Protein AF-A0A4D4KZL0-F1 (afdb_monomer)

Radius of gyration: 15.47 Å; Cα contacts (8 Å, |Δi|>4): 208; chains: 1; bounding box: 38×45×33 Å

pLDDT: mean 73.61, std 14.99, range [37.53, 89.88]

Organism: Streptomyces violaceusniger (NCBI:txid68280)

Sequence (101 aa):
MPVTPGEPKENEHFRHPVTTQGDVTVFEPVRSGSAVTVPILVTNRGDQRAFYEVAVRITGAHGFDTTVRMKSEAVGLYPGTSWPAELTARDPGSPVPDNPR

Foldseek 3Di:
DDDDPDDPPPDPQPPAFPDDDVQKTWGFWDDDAQKTKIKMKGFAQDQAFDKDKDWDWKAAPPGDTDIFIDIDPPGTDHHGDMDIDITIDHDPVDGDHPGID

Secondary structure (DSSP, 8-state):
-PPPP---STTSTTSSEEEEETTEEEE--EEETTEEEEEEEEE--SSS-B--EEEEEEE-GGG-EEEEEEE--SSPBPTT-EEEEEEEE--TTSPPPSS--

Nearest PDB structures (foldseek):
  5t9g-assembly1_A  TM=6.182E-01  e=3.483E-01  Bacteroides uniformis
  5t99-assembly2_B  TM=5.590E-01  e=2.679E-01  Bacteroides uniformis
  4cu6-assembly1_A  TM=5.227E-01  e=3.868E-01  Streptococcus pneumoniae TIGR4
  4rrp-assembly3_N  TM=5.377E-01  e=2.694E+00  Saccharomyces cerevisiae AWRI796
  2eef-assembly1_A  TM=4.099E-01  e=1.436E+00  Homo sapiens

Mean predicted aligned error: 10.18 Å

Solvent-accessible surface area (backbone atoms only — not comparable to full-atom values): 6133 Å² total; per-residue (Å²): 131,86,77,75,79,75,74,66,87,78,57,76,59,72,67,48,71,73,47,72,59,91,48,35,35,34,22,50,52,43,73,55,87,73,28,39,34,31,36,32,39,38,36,36,82,49,94,55,73,43,75,50,76,47,76,50,72,44,40,33,59,93,76,34,73,49,74,46,74,48,63,55,56,99,68,49,45,44,51,76,37,71,47,81,45,73,47,75,42,70,57,96,89,45,73,63,42,97,68,52,95

Structure (mmCIF, N/CA/C/O backbone):
data_AF-A0A4D4KZL0-F1
#
_entry.id   AF-A0A4D4KZL0-F1
#
loop_
_atom_site.group_PDB
_atom_site.id
_atom_site.type_symbol
_atom_site.label_atom_id
_atom_site.label_alt_id
_atom_site.label_comp_id
_atom_site.label_asym_id
_atom_site.label_entity_id
_atom_site.label_seq_id
_atom_site.pdbx_PDB_ins_code
_atom_site.Cartn_x
_atom_site.Cartn_y
_atom_site.Cartn_z
_atom_site.occupancy
_atom_site.B_iso_or_equiv
_atom_site.auth_seq_id
_atom_site.auth_comp_id
_atom_site.auth_asym_id
_atom_site.auth_atom_id
_atom_site.pdbx_PDB_model_num
ATOM 1 N N . MET A 1 1 ? -8.383 36.642 -4.617 1.00 39.47 1 MET A N 1
ATOM 2 C CA . MET A 1 1 ? -8.740 35.258 -4.992 1.00 39.47 1 MET A CA 1
ATOM 3 C C . MET A 1 1 ? -8.327 34.372 -3.831 1.00 39.47 1 MET A C 1
ATOM 5 O O . MET A 1 1 ? -7.152 34.429 -3.485 1.00 39.47 1 MET A O 1
ATOM 9 N N . PRO A 1 2 ? -9.242 33.672 -3.145 1.00 41.31 2 PRO A N 1
ATOM 10 C CA . PRO A 1 2 ? -8.834 32.731 -2.114 1.00 41.31 2 PRO A CA 1
ATOM 11 C C . PRO A 1 2 ? -8.165 31.539 -2.800 1.00 41.31 2 PRO A C 1
ATOM 13 O O . PRO A 1 2 ? -8.737 30.935 -3.705 1.00 41.31 2 PRO A O 1
ATOM 16 N N . VAL A 1 3 ? -6.923 31.262 -2.414 1.00 44.97 3 VAL A N 1
ATOM 17 C CA . VAL A 1 3 ? -6.224 30.037 -2.792 1.00 44.97 3 VAL A CA 1
ATOM 18 C C . VAL A 1 3 ? -6.939 28.881 -2.102 1.00 44.97 3 VAL A C 1
ATOM 20 O O . VAL A 1 3 ? -7.071 28.873 -0.878 1.00 44.97 3 VAL A O 1
ATOM 23 N N . THR A 1 4 ? -7.471 27.945 -2.881 1.00 43.97 4 THR A N 1
ATOM 24 C CA . THR A 1 4 ? -7.967 26.671 -2.363 1.00 43.97 4 THR A CA 1
ATOM 25 C C . THR A 1 4 ? -6.822 26.026 -1.573 1.00 43.97 4 THR A C 1
ATOM 27 O O . THR A 1 4 ? -5.735 25.873 -2.139 1.00 43.97 4 THR A O 1
ATOM 30 N N . PRO A 1 5 ? -6.995 25.707 -0.276 1.00 43.12 5 PRO A N 1
ATOM 31 C CA . PRO A 1 5 ? -6.001 24.942 0.463 1.00 43.12 5 PRO A CA 1
ATOM 32 C C . PRO A 1 5 ? -5.787 23.638 -0.294 1.00 43.12 5 PRO A C 1
ATOM 34 O O . PRO A 1 5 ? -6.765 22.962 -0.604 1.00 43.12 5 PRO A O 1
ATOM 37 N N . GLY A 1 6 ? -4.534 23.363 -0.663 1.00 38.25 6 GLY A N 1
ATOM 38 C CA . GLY A 1 6 ? -4.184 22.223 -1.497 1.00 38.25 6 GLY A CA 1
ATOM 39 C C . GLY A 1 6 ? -4.892 20.968 -1.011 1.00 38.25 6 GLY A C 1
ATOM 40 O O . GLY A 1 6 ? -4.723 20.572 0.143 1.00 38.25 6 GLY A O 1
ATOM 41 N N . GLU A 1 7 ? -5.684 20.368 -1.901 1.00 37.53 7 GLU A N 1
ATOM 42 C CA . GLU A 1 7 ? -6.038 18.960 -1.792 1.00 37.53 7 GLU A CA 1
ATOM 43 C C . GLU A 1 7 ? -4.760 18.203 -1.412 1.00 37.53 7 GLU A C 1
ATOM 45 O O . GLU A 1 7 ? -3.703 18.448 -2.018 1.00 37.53 7 GLU A O 1
ATOM 50 N N . PRO A 1 8 ? -4.797 17.341 -0.382 1.00 39.19 8 PRO A N 1
ATOM 51 C CA . PRO A 1 8 ? -3.664 16.477 -0.124 1.00 39.19 8 PRO A CA 1
ATOM 52 C C . PRO A 1 8 ? -3.358 15.756 -1.436 1.00 39.19 8 PRO A C 1
ATOM 54 O O . PRO A 1 8 ? -4.268 15.301 -2.124 1.00 39.19 8 PRO A O 1
ATOM 57 N N . LYS A 1 9 ? -2.080 15.625 -1.796 1.00 40.44 9 LYS A N 1
ATOM 58 C CA . LYS A 1 9 ? -1.641 14.770 -2.913 1.00 40.44 9 LYS A CA 1
ATOM 59 C C . LYS A 1 9 ? -1.916 13.269 -2.661 1.00 40.44 9 LYS A C 1
ATOM 61 O O . LYS A 1 9 ? -1.223 12.411 -3.186 1.00 40.44 9 LYS A O 1
ATOM 66 N N . GLU A 1 10 ? -2.920 12.941 -1.861 1.00 42.94 10 GLU A N 1
ATOM 67 C CA . GLU A 1 10 ? -3.690 11.712 -1.953 1.00 42.94 10 GLU A CA 1
ATOM 68 C C . GLU A 1 10 ? -4.355 11.761 -3.342 1.00 42.94 10 GLU A C 1
ATOM 70 O O . GLU A 1 10 ? -5.292 12.509 -3.582 1.00 42.94 10 GLU A O 1
ATOM 75 N N . ASN A 1 11 ? -3.880 11.091 -4.391 1.00 50.19 11 ASN A N 1
ATOM 76 C CA . ASN A 1 11 ? -4.299 9.718 -4.686 1.00 50.19 11 ASN A CA 1
ATOM 77 C C . ASN A 1 11 ? -3.907 9.338 -6.132 1.00 50.19 11 ASN A C 1
ATOM 79 O O . ASN A 1 11 ? -4.679 8.682 -6.827 1.00 50.19 11 ASN A O 1
ATOM 83 N N . GLU A 1 12 ? -2.782 9.804 -6.686 1.00 54.38 12 GLU A N 1
ATOM 84 C CA . GLU A 1 12 ? -2.349 9.293 -8.007 1.00 54.38 12 GLU A CA 1
ATOM 85 C C . GLU A 1 12 ? -1.688 7.921 -7.893 1.00 54.38 12 GLU A C 1
ATOM 87 O O . GLU A 1 12 ? -1.950 7.044 -8.712 1.00 54.38 12 GLU A O 1
ATOM 92 N N . HIS A 1 13 ? -0.932 7.689 -6.823 1.00 58.00 13 HIS A N 1
ATOM 93 C CA . HIS A 1 13 ? -0.244 6.419 -6.597 1.00 58.00 13 HIS A CA 1
ATOM 94 C C . HIS A 1 13 ? -1.149 5.325 -5.993 1.00 58.00 13 HIS A C 1
ATOM 96 O O . HIS A 1 13 ? -0.839 4.145 -6.093 1.00 58.00 13 HIS A O 1
ATOM 102 N N . PHE A 1 14 ? -2.313 5.690 -5.443 1.00 62.41 14 PHE A N 1
ATOM 103 C CA . PHE A 1 14 ? -3.277 4.774 -4.810 1.00 62.41 14 PHE A CA 1
ATOM 104 C C . PHE A 1 14 ? -4.414 4.330 -5.754 1.00 62.41 14 PHE A C 1
ATOM 106 O O . PHE A 1 14 ? -5.519 4.024 -5.311 1.00 62.41 14 PHE A O 1
ATOM 113 N N . ARG A 1 15 ? -4.193 4.328 -7.077 1.00 65.31 15 ARG A N 1
ATOM 114 C CA . ARG A 1 15 ? -5.258 4.026 -8.063 1.00 65.31 15 ARG A CA 1
ATOM 115 C C . ARG A 1 15 ? -5.292 2.582 -8.533 1.00 65.31 15 ARG A C 1
ATOM 117 O O . ARG A 1 15 ? -6.367 2.078 -8.844 1.00 65.31 15 ARG A O 1
ATOM 124 N N . HIS A 1 16 ? -4.135 1.931 -8.583 1.00 74.69 16 HIS A N 1
ATOM 125 C CA . HIS A 1 16 ? -3.993 0.582 -9.119 1.00 74.69 16 HIS A CA 1
ATOM 126 C C . HIS A 1 16 ? -3.627 -0.382 -7.987 1.00 74.69 16 HIS A C 1
ATOM 128 O O . HIS A 1 16 ? -2.443 -0.576 -7.714 1.00 74.69 16 HIS A O 1
ATOM 134 N N . PRO A 1 17 ? -4.615 -0.933 -7.257 1.00 80.88 17 PRO A N 1
ATOM 135 C CA . PRO A 1 17 ? -4.340 -1.947 -6.252 1.00 80.88 17 PRO A CA 1
ATOM 136 C C . PRO A 1 17 ? -3.808 -3.206 -6.946 1.00 80.88 17 PRO A C 1
ATOM 138 O O . PRO A 1 17 ? -4.481 -3.794 -7.790 1.00 80.88 17 PRO A O 1
ATOM 141 N N . VAL A 1 18 ? -2.596 -3.616 -6.581 1.00 83.75 18 VAL A N 1
ATOM 142 C CA . VAL A 1 18 ? -1.958 -4.849 -7.064 1.00 83.75 18 VAL A CA 1
ATOM 143 C C . VAL A 1 18 ? -2.478 -6.041 -6.275 1.00 83.75 18 VAL A C 1
ATOM 145 O O . VAL A 1 18 ? -2.745 -7.103 -6.833 1.00 83.75 18 VAL A O 1
ATOM 148 N N . THR A 1 19 ? -2.625 -5.873 -4.960 1.00 84.06 19 THR A N 1
ATOM 149 C CA . THR A 1 19 ? -3.120 -6.929 -4.079 1.00 84.06 19 THR A CA 1
ATOM 150 C C . THR A 1 19 ? -3.769 -6.357 -2.826 1.00 84.06 19 THR A C 1
ATOM 152 O O . THR A 1 19 ? -3.499 -5.232 -2.402 1.00 84.06 19 THR A O 1
ATOM 155 N N . THR A 1 20 ? -4.646 -7.142 -2.213 1.00 85.81 20 THR A N 1
ATOM 156 C CA . THR A 1 20 ? -5.242 -6.841 -0.9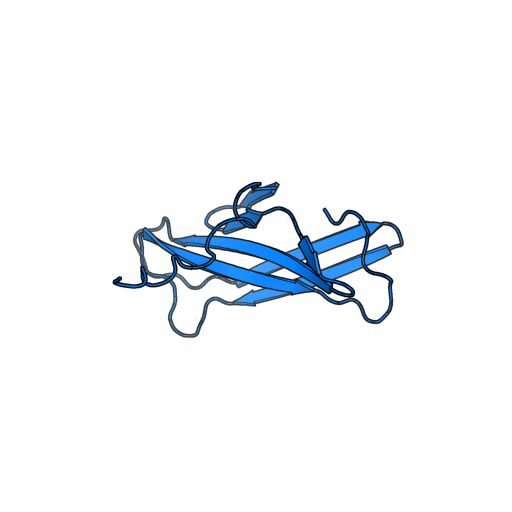14 1.00 85.81 20 THR A CA 1
ATOM 157 C C . THR A 1 20 ? -5.140 -8.082 -0.046 1.00 85.81 20 THR A C 1
ATOM 159 O O . THR A 1 20 ? -5.572 -9.163 -0.444 1.00 85.81 20 THR A O 1
ATOM 162 N N . GLN A 1 21 ? -4.585 -7.926 1.151 1.00 84.81 21 GLN A N 1
ATOM 163 C CA . GLN A 1 21 ? -4.472 -8.988 2.137 1.00 84.81 21 GLN A CA 1
ATOM 164 C C . GLN A 1 21 ? -5.023 -8.492 3.474 1.00 84.81 21 GLN A C 1
ATOM 166 O O . GLN A 1 21 ? -4.394 -7.698 4.173 1.00 84.81 21 GLN A O 1
ATOM 171 N N . GLY A 1 22 ? -6.221 -8.966 3.823 1.00 87.56 22 GLY A N 1
ATOM 172 C CA . GLY A 1 22 ? -6.934 -8.516 5.017 1.00 87.56 22 GLY A CA 1
ATOM 173 C C . GLY A 1 22 ? -7.207 -7.011 4.976 1.00 87.56 22 GLY A C 1
ATOM 174 O O . GLY A 1 22 ? -7.853 -6.516 4.053 1.00 87.56 22 GLY A O 1
ATOM 175 N N . ASP A 1 23 ? -6.683 -6.305 5.972 1.00 88.44 23 ASP A N 1
ATOM 176 C CA . ASP A 1 23 ? -6.809 -4.854 6.145 1.00 88.44 23 ASP A CA 1
ATOM 177 C C . ASP A 1 23 ? -5.790 -4.047 5.324 1.00 88.44 23 ASP A C 1
ATOM 179 O O . ASP A 1 23 ? -5.838 -2.819 5.311 1.00 88.44 23 ASP A O 1
ATOM 183 N N . VAL A 1 24 ? -4.859 -4.712 4.634 1.00 88.06 24 VAL A N 1
ATOM 184 C CA . VAL A 1 24 ? -3.780 -4.067 3.878 1.00 88.06 24 VAL A CA 1
ATOM 185 C C . VAL A 1 24 ? -4.072 -4.132 2.385 1.00 88.06 24 VAL A C 1
ATOM 187 O O . VAL A 1 24 ? -4.271 -5.208 1.824 1.00 88.06 24 VAL A O 1
ATOM 190 N N . THR A 1 25 ? -4.031 -2.984 1.720 1.00 89.00 25 THR A N 1
ATOM 191 C CA . THR A 1 25 ? -4.079 -2.858 0.260 1.00 89.00 25 THR A CA 1
ATOM 192 C C . THR A 1 25 ? -2.731 -2.358 -0.234 1.00 89.00 25 THR A C 1
ATOM 194 O O . THR A 1 25 ? -2.229 -1.354 0.261 1.00 89.00 25 THR A O 1
ATOM 197 N N . VAL A 1 26 ? -2.144 -3.054 -1.201 1.00 85.88 26 VAL A N 1
ATOM 198 C CA . VAL A 1 26 ? -0.872 -2.689 -1.832 1.00 85.88 26 VAL A CA 1
ATOM 199 C C . VAL A 1 26 ? -1.155 -2.197 -3.240 1.00 85.88 26 VAL A C 1
ATOM 201 O O . VAL A 1 26 ? -1.892 -2.846 -3.985 1.00 85.88 26 VAL A O 1
ATOM 204 N N . PHE A 1 27 ? -0.570 -1.063 -3.601 1.00 86.50 27 PHE A N 1
ATOM 205 C CA . PHE A 1 27 ? -0.742 -0.434 -4.905 1.00 86.50 27 PHE A CA 1
ATOM 206 C C . PHE A 1 27 ? 0.491 -0.615 -5.779 1.00 86.50 27 PHE A C 1
ATOM 208 O O . PHE A 1 27 ? 1.531 -1.089 -5.317 1.00 86.50 27 PHE A O 1
ATOM 215 N N . GLU A 1 28 ? 0.345 -0.261 -7.054 1.00 83.19 28 GLU A N 1
ATOM 216 C CA . GLU A 1 28 ? 1.420 -0.368 -8.028 1.00 83.19 28 GLU A CA 1
ATOM 217 C C . GLU A 1 28 ? 2.685 0.341 -7.526 1.00 83.19 28 GLU A C 1
ATOM 219 O O . GLU A 1 28 ? 2.643 1.524 -7.169 1.00 83.19 28 GLU A O 1
ATOM 224 N N . PRO A 1 29 ? 3.817 -0.379 -7.470 1.00 79.44 29 PRO A N 1
ATOM 225 C CA . PRO A 1 29 ? 5.078 0.203 -7.063 1.00 79.44 29 PRO A CA 1
ATOM 226 C C . PRO A 1 29 ? 5.544 1.235 -8.096 1.00 79.44 29 PRO A C 1
ATOM 228 O O . PRO A 1 29 ? 5.592 0.979 -9.297 1.00 79.44 29 PRO A O 1
ATOM 231 N N . VAL A 1 30 ? 5.947 2.406 -7.615 1.00 79.31 30 VAL A N 1
ATOM 232 C CA . VAL A 1 30 ? 6.416 3.523 -8.432 1.00 79.31 30 VAL A CA 1
ATOM 233 C C . VAL A 1 30 ? 7.927 3.614 -8.324 1.00 79.31 30 VAL A C 1
ATOM 235 O O . VAL A 1 30 ? 8.491 3.763 -7.238 1.00 79.31 30 VAL A O 1
ATOM 238 N N . ARG A 1 31 ? 8.620 3.563 -9.459 1.00 75.06 31 ARG A N 1
ATOM 239 C CA . ARG A 1 31 ? 10.058 3.820 -9.486 1.00 75.06 31 ARG A CA 1
ATOM 240 C C . ARG A 1 31 ? 10.330 5.311 -9.297 1.00 75.06 31 ARG A C 1
ATOM 242 O O . ARG A 1 31 ? 9.901 6.134 -10.100 1.00 75.06 31 ARG A O 1
ATOM 249 N N . SER A 1 32 ? 11.121 5.643 -8.283 1.00 72.00 32 SER A N 1
ATOM 250 C CA . SER A 1 32 ? 11.611 6.992 -8.010 1.00 72.00 32 SER A CA 1
ATOM 251 C C . SER A 1 32 ? 13.139 7.006 -8.090 1.00 72.00 32 SER A C 1
ATOM 253 O O . SER A 1 32 ? 13.852 6.795 -7.106 1.00 72.00 32 SER A O 1
ATOM 255 N N . GLY A 1 33 ? 13.659 7.178 -9.309 1.00 73.19 33 GLY A N 1
ATOM 256 C CA . GLY A 1 33 ? 15.097 7.163 -9.589 1.00 73.19 33 GLY A CA 1
ATOM 257 C C . GLY A 1 33 ? 15.759 5.823 -9.244 1.00 73.19 33 GLY A C 1
ATOM 258 O O . GLY A 1 33 ? 15.542 4.819 -9.927 1.00 73.19 33 GLY A O 1
ATOM 259 N N . SER A 1 34 ? 16.580 5.828 -8.189 1.00 70.25 34 SER A N 1
ATOM 260 C CA . SER A 1 34 ? 17.287 4.661 -7.635 1.00 70.25 34 SER A CA 1
ATOM 261 C C . SER A 1 34 ? 16.552 3.987 -6.469 1.00 70.25 34 SER A C 1
ATOM 263 O O . SER A 1 34 ? 17.145 3.191 -5.742 1.00 70.25 34 SER A O 1
ATOM 265 N N . ALA A 1 35 ? 15.266 4.286 -6.279 1.00 74.94 35 ALA A N 1
ATOM 266 C CA . ALA A 1 35 ? 14.410 3.640 -5.293 1.00 74.94 35 ALA A CA 1
ATOM 267 C C . ALA A 1 35 ? 13.091 3.168 -5.917 1.00 74.94 35 ALA A C 1
ATOM 269 O O . ALA A 1 35 ? 12.637 3.711 -6.926 1.00 74.94 35 ALA A O 1
ATOM 270 N N . VAL A 1 36 ? 12.460 2.181 -5.287 1.00 81.00 36 VAL A N 1
ATOM 271 C CA . VAL A 1 36 ? 11.071 1.790 -5.553 1.00 81.00 36 VAL A CA 1
ATOM 272 C C . VAL A 1 36 ? 10.227 2.251 -4.378 1.00 81.00 36 VAL A C 1
ATOM 274 O O . VAL A 1 36 ? 10.518 1.890 -3.242 1.00 81.00 36 VAL A O 1
ATOM 277 N N . THR A 1 37 ? 9.190 3.034 -4.635 1.00 83.31 37 THR A N 1
ATOM 278 C CA . THR A 1 37 ? 8.207 3.436 -3.631 1.00 83.31 37 THR A CA 1
ATOM 279 C C . THR A 1 37 ? 6.950 2.604 -3.820 1.00 83.31 37 THR A C 1
ATOM 281 O O . THR A 1 37 ? 6.359 2.620 -4.893 1.00 83.31 37 THR A O 1
ATOM 284 N N . VAL A 1 38 ? 6.531 1.881 -2.788 1.00 84.38 38 VAL A N 1
ATOM 285 C CA . VAL A 1 38 ? 5.309 1.075 -2.796 1.00 84.38 38 VAL A CA 1
ATOM 286 C C . VAL A 1 38 ? 4.261 1.758 -1.926 1.00 84.38 38 VAL A C 1
ATOM 288 O O . VAL A 1 38 ? 4.425 1.781 -0.702 1.00 84.38 38 VAL A O 1
ATOM 291 N N . PRO A 1 39 ? 3.198 2.319 -2.519 1.00 86.75 39 PRO A N 1
ATOM 292 C CA . PRO A 1 39 ? 2.087 2.861 -1.759 1.00 86.75 39 PRO A CA 1
ATOM 293 C C . PRO A 1 39 ? 1.281 1.708 -1.169 1.00 86.75 39 PRO A C 1
ATOM 295 O O . PRO A 1 39 ? 0.948 0.741 -1.860 1.00 86.75 39 PRO A O 1
ATOM 298 N N . ILE A 1 40 ? 0.954 1.812 0.113 1.00 87.62 40 ILE A N 1
ATOM 299 C CA . ILE A 1 40 ? 0.103 0.861 0.814 1.00 87.62 40 ILE A CA 1
ATOM 300 C C . ILE A 1 40 ? -0.925 1.597 1.663 1.00 87.62 40 ILE A C 1
ATOM 302 O O . ILE A 1 40 ? -0.644 2.622 2.278 1.00 87.62 40 ILE A O 1
ATOM 306 N N . LEU A 1 41 ? -2.140 1.071 1.690 1.00 88.25 41 LEU A N 1
ATOM 3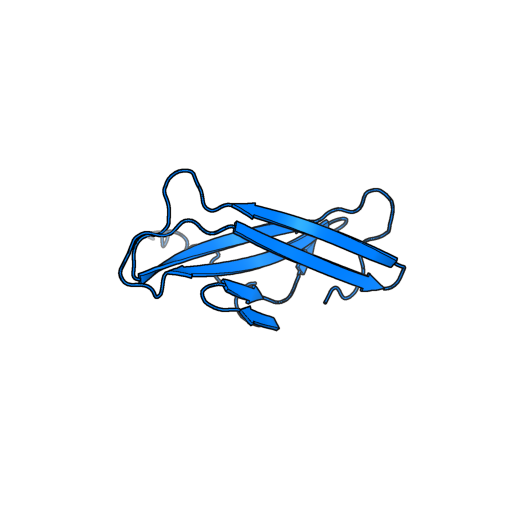07 C CA . LEU A 1 41 ? -3.236 1.593 2.491 1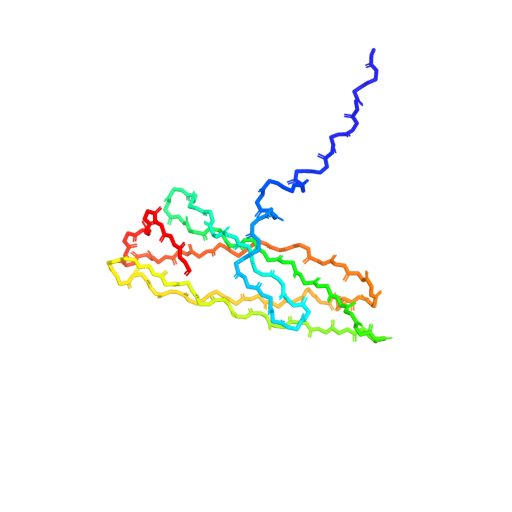.00 88.25 41 LEU A CA 1
ATOM 308 C C . LEU A 1 41 ? -3.635 0.529 3.498 1.00 88.25 41 LEU A C 1
ATOM 310 O O . LEU A 1 41 ? -4.040 -0.569 3.114 1.00 88.25 41 LEU A O 1
ATOM 314 N N . VAL A 1 42 ? -3.524 0.852 4.780 1.00 88.25 42 VAL A N 1
ATOM 315 C CA . VAL A 1 42 ? -4.000 -0.019 5.853 1.00 88.25 42 VAL A CA 1
ATOM 316 C C . VAL A 1 42 ? -5.313 0.535 6.368 1.00 88.25 42 VAL A C 1
ATOM 318 O O . VAL A 1 42 ? -5.342 1.639 6.898 1.00 88.25 42 VAL A O 1
ATOM 321 N N . THR A 1 43 ? -6.396 -0.217 6.231 1.00 88.62 43 THR A N 1
ATOM 322 C CA . THR A 1 43 ? -7.722 0.165 6.720 1.00 88.62 43 THR A CA 1
ATOM 323 C C . THR A 1 43 ? -8.130 -0.795 7.818 1.00 88.62 43 THR A C 1
ATOM 325 O O . THR A 1 43 ? -8.373 -1.963 7.536 1.00 88.62 43 THR A O 1
ATOM 328 N N . ASN A 1 44 ? -8.255 -0.311 9.054 1.00 89.06 44 ASN A N 1
ATOM 329 C CA . ASN A 1 44 ? -8.744 -1.154 10.140 1.00 89.06 44 ASN A CA 1
ATOM 330 C C . ASN A 1 44 ? -10.247 -1.399 9.969 1.00 89.06 44 ASN A C 1
ATOM 332 O O . ASN A 1 44 ? -11.060 -0.518 10.256 1.00 89.06 44 ASN A O 1
ATOM 336 N N . ARG A 1 45 ? -10.611 -2.590 9.484 1.00 87.38 45 ARG A N 1
ATOM 337 C CA . ARG A 1 45 ? -12.009 -3.013 9.305 1.00 87.38 45 ARG A CA 1
ATOM 338 C C . ARG A 1 45 ? -12.564 -3.761 10.516 1.00 87.38 45 ARG A C 1
ATOM 340 O O . ARG A 1 45 ? -13.713 -4.189 10.476 1.00 87.38 45 ARG A O 1
ATOM 347 N N . GLY A 1 46 ? -11.756 -3.952 11.557 1.00 86.94 46 GLY A N 1
ATOM 348 C CA . GLY A 1 46 ? -12.190 -4.547 12.811 1.00 86.94 46 GLY A CA 1
ATOM 349 C C . GLY A 1 46 ? -12.894 -3.543 13.721 1.00 86.94 46 GLY A C 1
ATOM 350 O O . GLY A 1 46 ? -12.827 -2.331 13.526 1.00 86.94 46 GLY A O 1
ATOM 351 N N . ASP A 1 47 ? -13.517 -4.066 14.775 1.00 89.31 47 ASP A N 1
ATOM 352 C CA . ASP A 1 47 ? -14.261 -3.269 15.762 1.00 89.31 47 ASP A CA 1
ATOM 353 C C . ASP A 1 47 ? -13.373 -2.742 16.903 1.00 89.31 47 ASP A C 1
ATOM 355 O O . ASP A 1 47 ? -13.831 -2.034 17.800 1.00 89.31 47 ASP A O 1
ATOM 359 N N . GLN A 1 48 ? -12.085 -3.097 16.898 1.00 88.94 48 GLN A N 1
ATOM 360 C CA . GLN A 1 48 ? -11.121 -2.730 17.932 1.00 88.94 48 GLN A CA 1
ATOM 361 C C . GLN A 1 48 ? -9.893 -2.053 17.341 1.00 88.94 48 GLN A C 1
ATOM 363 O O . GLN A 1 48 ? -9.529 -2.247 16.183 1.00 88.94 48 GLN A O 1
ATOM 368 N N . ARG A 1 49 ? -9.220 -1.259 18.173 1.00 88.69 49 ARG A N 1
ATOM 369 C CA . ARG A 1 49 ? -7.940 -0.656 17.817 1.00 88.69 49 ARG A CA 1
ATOM 370 C C . ARG A 1 49 ? -6.891 -1.745 17.589 1.00 88.69 49 ARG A C 1
ATOM 372 O O . ARG A 1 49 ? -6.703 -2.596 18.456 1.00 88.69 49 ARG A O 1
ATOM 379 N N . ALA A 1 50 ? -6.178 -1.664 16.471 1.00 86.50 50 ALA A N 1
ATOM 380 C CA . ALA A 1 50 ? -5.182 -2.655 16.083 1.00 86.50 50 ALA A CA 1
ATOM 381 C C . ALA A 1 50 ? -3.847 -2.007 15.701 1.00 86.50 50 ALA A C 1
ATOM 383 O O . ALA A 1 50 ? -3.786 -0.867 15.235 1.00 86.50 50 ALA A O 1
ATOM 384 N N . PHE A 1 51 ? -2.770 -2.758 15.912 1.00 88.00 51 PHE A N 1
ATOM 385 C CA . PHE A 1 51 ? -1.437 -2.425 15.428 1.00 88.00 51 PHE A CA 1
ATOM 386 C C . PHE A 1 51 ? -1.126 -3.330 14.246 1.00 88.00 51 PHE A C 1
ATOM 388 O O . PHE A 1 51 ? -1.341 -4.540 14.316 1.00 88.00 51 PHE A O 1
ATOM 395 N N . TYR A 1 52 ? -0.611 -2.742 13.177 1.00 83.62 52 TYR A N 1
ATOM 396 C CA . TYR A 1 52 ? -0.316 -3.450 11.943 1.00 83.62 52 TYR A CA 1
ATOM 397 C C . TYR A 1 52 ? 1.187 -3.512 11.739 1.00 83.62 52 TYR A C 1
ATOM 399 O O . TYR A 1 52 ? 1.884 -2.506 11.846 1.00 83.62 52 TYR A O 1
ATOM 407 N N . GLU A 1 53 ? 1.687 -4.695 11.411 1.00 86.88 53 GLU A N 1
ATOM 408 C CA . GLU A 1 53 ? 3.034 -4.881 10.889 1.00 86.88 53 GLU A CA 1
ATOM 409 C C . GLU A 1 53 ? 2.900 -5.387 9.460 1.00 86.88 53 GLU A C 1
ATOM 411 O O . GLU A 1 53 ? 2.338 -6.453 9.217 1.00 86.88 53 GLU A O 1
ATOM 416 N N . VAL A 1 54 ? 3.380 -4.590 8.511 1.00 83.81 54 VAL A N 1
ATOM 417 C CA . VAL A 1 54 ? 3.304 -4.897 7.087 1.00 83.81 54 VAL A CA 1
ATOM 418 C C . VAL A 1 54 ? 4.710 -5.176 6.590 1.00 83.81 54 VAL A C 1
ATOM 420 O O . VAL A 1 54 ? 5.608 -4.353 6.750 1.00 83.81 54 VAL A O 1
ATOM 423 N N . ALA A 1 55 ? 4.903 -6.337 5.976 1.00 85.19 55 ALA A N 1
ATOM 424 C CA . ALA A 1 55 ? 6.128 -6.683 5.276 1.00 85.19 55 ALA A CA 1
ATOM 425 C C . ALA A 1 55 ? 5.807 -6.817 3.790 1.00 85.19 55 ALA A C 1
ATOM 427 O O . ALA A 1 55 ? 5.042 -7.696 3.399 1.00 85.19 55 ALA A O 1
ATOM 428 N N . VAL A 1 56 ? 6.392 -5.949 2.971 1.00 81.25 56 VAL A N 1
ATOM 429 C CA . VAL A 1 56 ? 6.251 -6.004 1.517 1.00 81.25 56 VAL A CA 1
ATOM 430 C C . VAL A 1 56 ? 7.57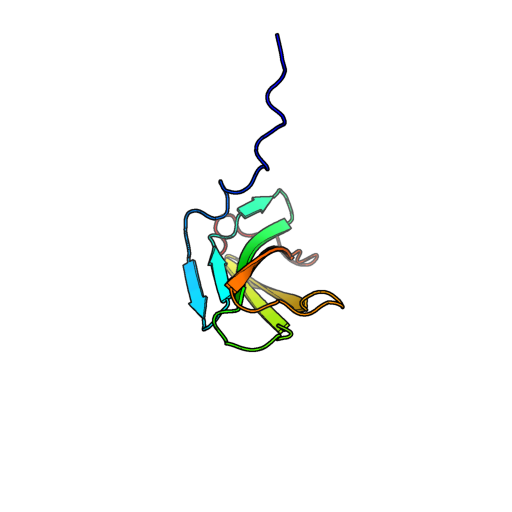5 -6.468 0.939 1.00 81.25 56 VAL A C 1
ATOM 432 O O . VAL A 1 56 ? 8.606 -5.812 1.101 1.00 81.25 56 VAL A O 1
ATOM 435 N N . ARG A 1 57 ? 7.546 -7.627 0.282 1.00 83.12 57 ARG A N 1
ATOM 436 C CA . ARG A 1 57 ? 8.665 -8.124 -0.514 1.00 83.12 57 ARG A CA 1
ATOM 437 C C . ARG A 1 57 ? 8.481 -7.633 -1.940 1.00 83.12 57 ARG A C 1
ATOM 439 O O . ARG A 1 57 ? 7.465 -7.924 -2.557 1.00 83.12 57 ARG A O 1
ATOM 446 N N . ILE A 1 58 ? 9.461 -6.894 -2.428 1.00 78.88 58 ILE A N 1
ATOM 447 C CA . ILE A 1 58 ? 9.489 -6.332 -3.769 1.00 78.88 58 ILE A CA 1
ATOM 448 C C . ILE A 1 58 ? 10.502 -7.137 -4.551 1.00 78.88 58 ILE A C 1
ATOM 450 O O . ILE A 1 58 ? 11.673 -7.210 -4.169 1.00 78.88 58 ILE A O 1
ATOM 454 N N . THR A 1 59 ? 10.039 -7.720 -5.648 1.00 77.69 59 THR A N 1
ATOM 455 C CA . THR A 1 59 ? 10.895 -8.476 -6.553 1.00 77.69 59 THR A CA 1
ATOM 456 C C . THR A 1 59 ? 10.887 -7.836 -7.931 1.00 77.69 59 THR A C 1
ATOM 458 O O . THR A 1 59 ? 9.896 -7.247 -8.357 1.00 77.69 59 THR A O 1
ATOM 461 N N . GLY A 1 60 ? 11.995 -7.928 -8.653 1.00 69.88 60 GLY A N 1
ATOM 462 C CA . GLY A 1 60 ? 12.062 -7.419 -10.011 1.00 69.88 60 GLY A CA 1
ATOM 463 C C . GLY A 1 60 ? 13.123 -8.090 -10.860 1.00 69.88 60 GLY A C 1
ATOM 464 O O . GLY A 1 60 ? 13.881 -8.954 -10.411 1.00 69.88 60 GLY A O 1
ATOM 465 N N . ALA A 1 61 ? 13.150 -7.692 -12.131 1.00 63.91 61 ALA A N 1
ATOM 466 C CA . ALA A 1 61 ? 14.149 -8.159 -13.080 1.00 63.91 61 ALA A CA 1
ATOM 467 C C . ALA A 1 61 ? 15.573 -7.887 -12.560 1.00 63.91 61 ALA A C 1
ATOM 469 O O . ALA A 1 61 ? 15.796 -6.971 -11.771 1.00 63.91 61 ALA A O 1
ATOM 470 N N . HIS A 1 62 ? 16.537 -8.689 -13.020 1.00 64.38 62 HIS A N 1
ATOM 471 C CA . HIS A 1 62 ? 17.951 -8.600 -12.627 1.00 64.38 62 HIS A CA 1
ATOM 472 C C . HIS A 1 62 ? 18.260 -8.935 -11.157 1.00 64.38 62 HIS A C 1
ATOM 474 O O . HIS A 1 62 ? 19.338 -8.603 -10.677 1.00 64.38 62 HIS A O 1
ATOM 480 N N . GLY A 1 63 ? 17.364 -9.646 -10.464 1.00 64.88 63 GLY A N 1
ATOM 481 C CA . GLY A 1 63 ? 17.631 -10.156 -9.114 1.00 64.88 63 GLY A CA 1
ATOM 482 C C . GLY A 1 63 ? 17.357 -9.154 -7.995 1.00 64.88 63 GLY A C 1
ATOM 483 O O . GLY A 1 63 ? 17.766 -9.395 -6.864 1.00 64.88 63 GLY A O 1
ATOM 484 N N . PHE A 1 64 ? 16.648 -8.061 -8.290 1.00 69.56 64 PHE A N 1
ATOM 485 C CA . PHE A 1 64 ? 16.167 -7.149 -7.262 1.00 69.56 64 PHE A CA 1
ATOM 486 C C . PHE A 1 64 ? 15.183 -7.893 -6.356 1.00 69.56 64 PHE A C 1
ATOM 488 O O . PHE A 1 64 ? 14.105 -8.282 -6.801 1.00 69.56 64 PHE A O 1
ATOM 495 N N . ASP A 1 65 ? 15.565 -8.113 -5.104 1.00 79.50 65 ASP A N 1
ATOM 496 C CA . ASP A 1 65 ? 14.743 -8.751 -4.078 1.00 79.50 65 ASP A CA 1
ATOM 497 C C . ASP A 1 65 ? 14.998 -8.037 -2.758 1.00 79.50 65 ASP A C 1
ATOM 499 O O . ASP A 1 65 ? 16.048 -8.174 -2.132 1.00 79.50 65 ASP A O 1
ATOM 503 N N . THR A 1 66 ? 14.042 -7.212 -2.357 1.00 80.00 66 THR A N 1
ATOM 504 C CA . THR A 1 66 ? 14.144 -6.420 -1.139 1.00 80.00 66 THR A CA 1
ATOM 505 C C . THR A 1 66 ? 12.859 -6.542 -0.353 1.00 80.00 66 THR A C 1
ATOM 507 O O . THR A 1 66 ? 11.762 -6.570 -0.903 1.00 80.00 66 THR A O 1
ATOM 510 N N . THR A 1 67 ? 12.983 -6.648 0.964 1.00 82.94 67 THR A N 1
ATOM 511 C CA . THR A 1 67 ? 11.827 -6.684 1.854 1.00 82.94 67 THR A CA 1
ATOM 512 C C . THR A 1 67 ? 11.841 -5.439 2.710 1.00 82.94 67 THR A C 1
ATOM 514 O O . THR A 1 67 ? 12.722 -5.256 3.548 1.00 82.94 67 THR A O 1
ATOM 517 N N . VAL A 1 68 ? 10.830 -4.604 2.524 1.00 82.69 68 VAL A N 1
ATOM 518 C CA . VAL A 1 68 ? 10.581 -3.435 3.358 1.00 82.69 68 VAL A CA 1
ATOM 519 C C . VAL A 1 68 ? 9.526 -3.782 4.389 1.00 82.69 68 VAL A C 1
ATOM 521 O O . VAL A 1 68 ? 8.534 -4.451 4.102 1.00 82.69 68 VAL A O 1
ATOM 524 N N . ARG A 1 69 ? 9.766 -3.356 5.625 1.00 84.25 69 ARG A N 1
ATOM 525 C CA . ARG A 1 69 ? 8.841 -3.565 6.733 1.00 84.25 69 ARG A CA 1
ATOM 526 C C . ARG A 1 69 ? 8.396 -2.225 7.266 1.00 84.25 69 ARG A C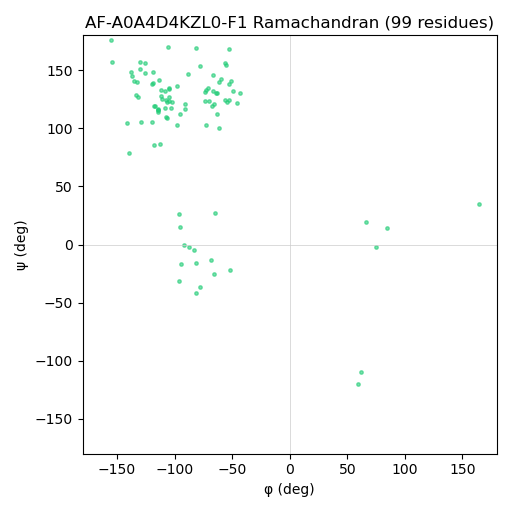 1
ATOM 528 O O . ARG A 1 69 ? 9.208 -1.321 7.441 1.00 84.25 69 ARG A O 1
ATOM 535 N N . MET A 1 70 ? 7.116 -2.143 7.570 1.00 81.69 70 MET A N 1
ATOM 536 C CA . MET A 1 70 ? 6.505 -1.028 8.260 1.00 81.69 70 MET A CA 1
ATOM 537 C C . MET A 1 70 ? 5.772 -1.552 9.478 1.00 81.69 70 MET A C 1
ATOM 539 O O . MET A 1 70 ? 5.196 -2.639 9.462 1.00 81.69 70 MET A O 1
ATOM 543 N N . LYS A 1 71 ? 5.751 -0.737 10.522 1.00 81.38 71 LYS A N 1
ATOM 544 C CA . LYS A 1 71 ? 4.840 -0.915 11.644 1.00 81.38 71 LYS A CA 1
ATOM 545 C C . LYS A 1 71 ? 3.979 0.332 11.717 1.00 81.38 71 LYS A C 1
ATOM 547 O O . LYS A 1 71 ? 4.498 1.430 11.525 1.00 81.38 71 LYS A O 1
ATOM 552 N N . SER A 1 72 ? 2.686 0.157 11.967 1.00 72.62 72 SER A N 1
ATOM 553 C CA . SER A 1 72 ? 1.808 1.259 12.345 1.00 72.62 72 SER A CA 1
ATOM 554 C C . SER A 1 72 ? 2.449 2.021 13.499 1.00 72.62 72 SER A C 1
ATOM 556 O O . SER A 1 72 ? 3.050 1.395 14.378 1.00 72.62 72 SER A O 1
ATOM 558 N N . GLU A 1 73 ? 2.331 3.345 13.480 1.00 67.69 73 GLU A N 1
ATOM 559 C CA . GLU A 1 73 ? 2.924 4.232 14.479 1.00 67.69 73 GLU A CA 1
ATOM 560 C C . GLU A 1 73 ? 2.548 3.842 15.922 1.00 67.69 73 GLU A C 1
ATOM 562 O O . GLU A 1 73 ? 1.644 3.040 16.169 1.00 67.69 73 GLU A O 1
ATOM 567 N N . ALA A 1 74 ? 3.227 4.446 16.906 1.00 59.44 74 ALA A N 1
ATOM 568 C CA . ALA A 1 74 ? 3.021 4.176 18.337 1.00 59.44 74 ALA A CA 1
ATOM 569 C C . ALA A 1 74 ? 1.547 4.282 18.782 1.00 59.44 74 ALA A C 1
ATOM 571 O O . ALA A 1 74 ? 1.141 3.701 19.790 1.00 59.44 74 ALA A O 1
ATOM 572 N N . VAL A 1 75 ? 0.734 5.001 18.011 1.00 66.75 75 VAL A N 1
ATOM 573 C CA . VAL A 1 75 ? -0.717 5.014 18.105 1.00 66.75 75 VAL A CA 1
ATOM 574 C C . VAL A 1 75 ? -1.324 4.063 17.062 1.00 66.75 75 VAL A C 1
ATOM 576 O O . VAL A 1 75 ? -1.440 4.408 15.895 1.00 66.75 75 VAL A O 1
ATOM 579 N N . GLY A 1 76 ? -1.775 2.878 17.495 1.00 78.19 76 GLY A N 1
ATOM 580 C CA . GLY A 1 76 ? -2.482 1.921 16.629 1.00 78.19 76 GLY A CA 1
ATOM 581 C C . GLY A 1 76 ? -3.722 2.523 15.952 1.00 78.19 76 GLY A C 1
ATOM 582 O O . GLY A 1 76 ? -4.311 3.477 16.477 1.00 78.19 76 GLY A O 1
ATOM 583 N N . LEU A 1 77 ? -4.130 1.952 14.818 1.00 86.75 77 LEU A N 1
ATOM 584 C CA . LEU A 1 77 ? -5.246 2.432 13.998 1.00 86.75 77 LEU A CA 1
ATOM 585 C C . LEU A 1 77 ? -6.590 2.174 14.680 1.00 86.75 77 LEU A C 1
ATOM 587 O O . LEU A 1 77 ? -6.862 1.066 15.151 1.00 86.75 77 LEU A O 1
ATOM 591 N N . TYR A 1 78 ? -7.458 3.183 14.679 1.00 87.38 78 TYR A N 1
ATOM 592 C CA . TYR A 1 78 ? -8.825 3.062 15.182 1.00 87.38 78 TYR A CA 1
ATOM 593 C C . TYR A 1 78 ? -9.739 2.346 14.172 1.00 87.38 78 TYR A C 1
ATOM 595 O O . TYR A 1 78 ? -9.485 2.424 12.967 1.00 87.38 78 TYR A O 1
ATOM 603 N N . PRO A 1 79 ? -10.815 1.690 14.637 1.00 89.88 79 PRO A N 1
ATOM 604 C CA . PRO A 1 79 ? -11.843 1.112 13.771 1.00 89.88 79 PRO A CA 1
ATOM 605 C C . PRO A 1 79 ? -12.341 2.097 12.712 1.00 89.88 79 PRO A C 1
ATOM 607 O O . PRO A 1 79 ? -12.635 3.252 13.022 1.00 89.88 79 PRO A O 1
ATOM 610 N N . GLY A 1 80 ? -12.412 1.653 11.458 1.00 85.94 80 GLY A N 1
ATOM 611 C CA . GLY A 1 80 ? -12.873 2.454 10.323 1.00 85.94 80 GLY A CA 1
ATOM 612 C C . GLY A 1 80 ? -11.876 3.502 9.818 1.00 85.94 80 GLY A C 1
ATOM 613 O O . GLY A 1 80 ? -12.163 4.179 8.832 1.00 85.94 80 GLY A O 1
ATOM 614 N N . THR A 1 81 ? -10.704 3.645 10.448 1.00 86.19 81 THR A N 1
ATOM 615 C CA . THR A 1 81 ? -9.664 4.566 9.970 1.00 86.19 81 THR A CA 1
ATOM 616 C C . THR A 1 81 ? -8.749 3.890 8.962 1.00 86.19 81 THR A C 1
ATOM 618 O O . THR A 1 81 ? -8.473 2.690 9.044 1.00 86.19 81 THR A O 1
ATOM 621 N N . SER A 1 82 ? -8.282 4.686 8.005 1.00 85.50 82 SER A N 1
ATOM 622 C CA . SER A 1 82 ? -7.272 4.267 7.043 1.00 85.50 82 SER A CA 1
ATOM 623 C C . SER A 1 82 ? -5.989 5.046 7.271 1.00 85.50 82 SER A C 1
ATOM 625 O O . SER A 1 82 ? -6.020 6.237 7.572 1.00 85.50 82 SER A O 1
ATOM 627 N N . TRP A 1 83 ? -4.868 4.359 7.122 1.00 84.81 83 TRP A N 1
ATOM 628 C CA . TRP A 1 83 ? -3.537 4.927 7.187 1.00 84.81 83 TRP A CA 1
ATOM 629 C C . TRP A 1 83 ? -2.840 4.696 5.844 1.00 84.81 83 TRP A C 1
ATOM 631 O O . TRP A 1 83 ? -2.482 3.551 5.534 1.00 84.81 83 TRP A O 1
ATOM 641 N N . PRO A 1 84 ? -2.695 5.745 5.017 1.00 84.75 84 PRO A N 1
ATOM 642 C CA . PRO A 1 84 ? -1.857 5.686 3.833 1.00 84.75 84 PRO A CA 1
ATOM 643 C C . PRO A 1 84 ? -0.388 5.728 4.262 1.00 84.75 84 PRO A C 1
ATOM 645 O O . PRO A 1 84 ? 0.022 6.574 5.058 1.00 84.75 84 PRO A O 1
ATOM 648 N N . ALA A 1 85 ? 0.410 4.814 3.726 1.00 82.69 85 ALA A N 1
ATOM 649 C CA . ALA A 1 85 ? 1.842 4.757 3.954 1.00 82.69 85 ALA A CA 1
ATOM 650 C C . ALA A 1 85 ? 2.575 4.459 2.646 1.00 82.69 85 ALA A C 1
ATOM 652 O O . ALA A 1 85 ? 2.078 3.754 1.772 1.00 82.69 85 ALA A O 1
ATOM 653 N N . GLU A 1 86 ? 3.786 4.984 2.517 1.00 82.25 86 GLU A N 1
ATOM 654 C CA . GLU A 1 86 ? 4.641 4.754 1.358 1.00 82.25 86 GLU A CA 1
ATOM 655 C C . GLU A 1 86 ? 5.916 4.053 1.813 1.00 82.25 86 GLU A C 1
ATOM 657 O O . GLU A 1 86 ? 6.684 4.575 2.623 1.00 82.25 86 GLU A O 1
ATOM 662 N N . LEU A 1 87 ? 6.159 2.854 1.291 1.00 80.56 87 LEU A N 1
ATOM 663 C CA . LEU A 1 87 ? 7.365 2.101 1.595 1.00 80.56 87 LEU A C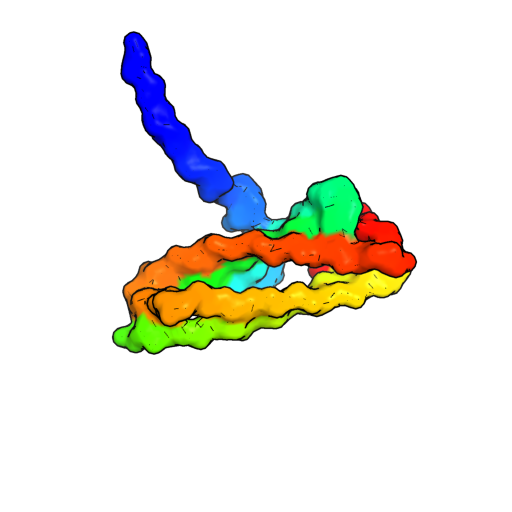A 1
ATOM 664 C C . LEU A 1 87 ? 8.410 2.338 0.521 1.00 80.56 87 LEU A C 1
ATOM 666 O O . LEU A 1 87 ? 8.262 1.897 -0.613 1.00 80.56 87 LEU A O 1
ATOM 670 N N . THR A 1 88 ? 9.496 3.009 0.888 1.00 79.31 88 THR A N 1
ATOM 671 C CA . THR A 1 88 ? 10.631 3.195 -0.017 1.00 79.31 88 THR A CA 1
ATOM 672 C C . THR A 1 88 ? 11.623 2.056 0.159 1.00 79.31 88 THR A C 1
ATOM 674 O O . THR A 1 88 ? 12.243 1.914 1.212 1.00 79.31 88 THR A O 1
ATOM 677 N N . ALA A 1 89 ? 11.812 1.275 -0.894 1.00 73.12 89 ALA A N 1
ATOM 678 C CA . ALA A 1 89 ? 12.796 0.219 -0.970 1.00 73.12 89 ALA A CA 1
ATOM 679 C C . ALA A 1 89 ? 13.980 0.634 -1.843 1.00 73.12 89 ALA A C 1
ATOM 681 O O . ALA A 1 89 ? 13.825 1.186 -2.936 1.00 73.12 89 ALA A O 1
ATOM 682 N N . ARG A 1 90 ? 15.184 0.366 -1.344 1.00 68.62 90 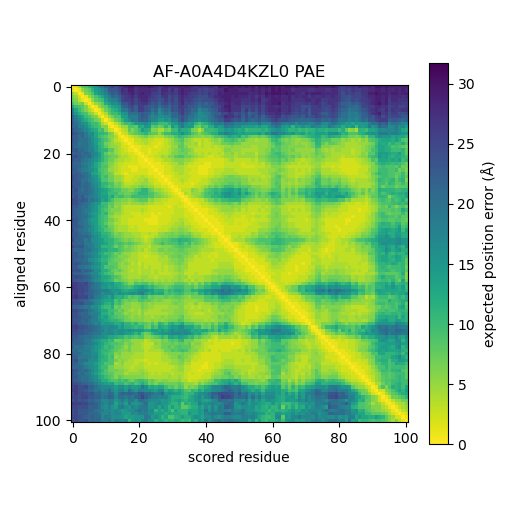ARG A N 1
ATOM 683 C CA . ARG A 1 90 ? 16.449 0.603 -2.039 1.00 68.62 90 ARG A CA 1
ATOM 684 C C . ARG A 1 90 ? 17.301 -0.642 -1.874 1.00 68.62 90 ARG A C 1
ATOM 686 O O . ARG A 1 90 ? 17.478 -1.095 -0.746 1.00 68.62 90 ARG A O 1
ATOM 693 N N . ASP A 1 91 ? 17.821 -1.168 -2.975 1.00 62.50 91 ASP A N 1
ATOM 694 C CA . ASP A 1 91 ? 18.873 -2.176 -2.932 1.00 62.50 91 ASP A CA 1
ATOM 695 C C . ASP A 1 91 ? 20.190 -1.516 -3.369 1.00 62.50 91 ASP A C 1
ATOM 697 O O . ASP A 1 91 ? 20.323 -1.149 -4.535 1.00 62.50 91 ASP A O 1
ATOM 701 N N . PRO A 1 92 ? 21.155 -1.288 -2.461 1.00 58.00 92 PRO A N 1
ATOM 702 C CA . PRO A 1 92 ? 22.441 -0.699 -2.824 1.00 58.00 92 PRO A CA 1
ATOM 703 C C . PRO A 1 92 ? 23.308 -1.630 -3.692 1.00 58.00 92 PRO A C 1
ATOM 705 O O . PRO A 1 92 ? 24.301 -1.163 -4.247 1.00 58.00 92 PRO A O 1
ATOM 708 N N . GLY A 1 93 ? 22.960 -2.920 -3.806 1.00 55.50 93 GLY A N 1
ATOM 709 C CA . GLY A 1 93 ? 23.700 -3.912 -4.590 1.00 55.50 93 GLY A CA 1
ATOM 710 C C . GLY A 1 93 ? 23.201 -4.129 -6.022 1.00 55.50 93 GLY A C 1
ATOM 711 O O . GLY A 1 93 ? 23.957 -4.662 -6.835 1.00 55.50 93 GLY A O 1
ATOM 712 N N . SER A 1 94 ? 21.978 -3.697 -6.353 1.00 55.09 94 SER A N 1
ATOM 713 C CA . SER A 1 94 ? 21.344 -3.988 -7.647 1.00 55.09 94 SER A CA 1
ATOM 7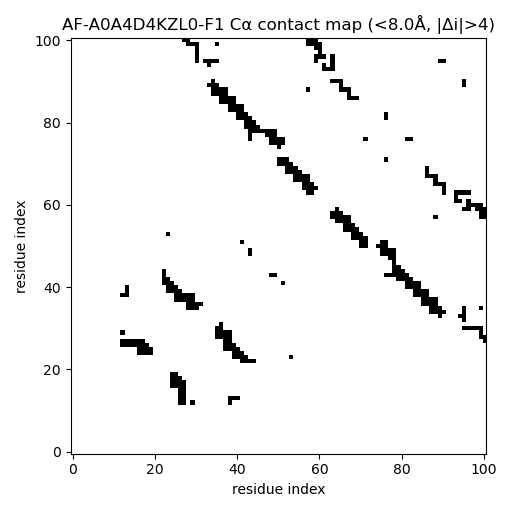14 C C . SER A 1 94 ? 20.636 -2.764 -8.232 1.00 55.09 94 SER A C 1
ATOM 716 O O . SER A 1 94 ? 20.045 -1.972 -7.496 1.00 55.09 94 SER A O 1
ATOM 718 N N . PRO A 1 95 ? 20.645 -2.591 -9.566 1.00 59.19 95 PRO A N 1
ATOM 719 C CA . PRO A 1 95 ? 19.872 -1.535 -10.202 1.00 59.19 95 PRO A CA 1
ATOM 720 C C . PRO A 1 95 ? 18.375 -1.735 -9.938 1.00 59.19 95 PRO A C 1
ATOM 722 O O . PRO A 1 95 ? 17.859 -2.851 -9.984 1.00 59.19 95 PRO A O 1
ATOM 725 N N . VAL A 1 96 ? 17.670 -0.631 -9.683 1.00 59.03 96 VAL A N 1
ATOM 726 C CA . VAL A 1 96 ? 16.216 -0.656 -9.507 1.00 59.03 96 VAL A CA 1
ATOM 727 C C . VAL A 1 96 ? 15.528 -1.101 -10.805 1.00 59.03 96 VAL A C 1
ATOM 729 O O . VAL A 1 96 ? 15.827 -0.520 -1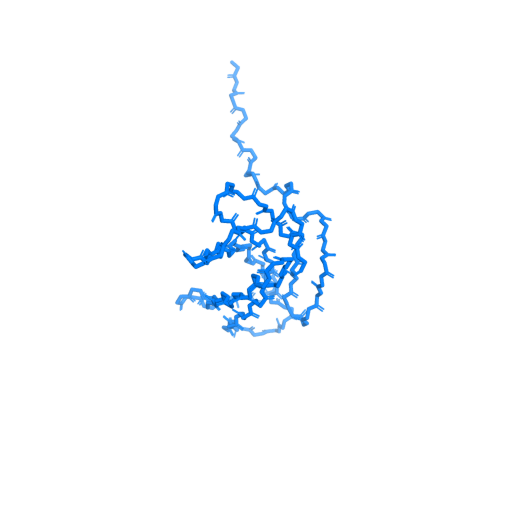1.853 1.00 59.03 96 VAL A O 1
ATOM 732 N N . PRO A 1 97 ? 14.598 -2.076 -10.750 1.00 59.59 97 PRO A N 1
ATOM 733 C CA . PRO A 1 97 ? 13.888 -2.574 -11.921 1.00 59.59 97 PRO A CA 1
ATOM 734 C C . PRO A 1 97 ? 13.100 -1.474 -12.632 1.00 59.59 97 PRO A C 1
ATOM 736 O O . PRO A 1 97 ? 12.462 -0.647 -11.981 1.00 59.59 97 PRO A O 1
ATOM 739 N N . ASP A 1 98 ? 13.064 -1.518 -13.967 1.00 59.62 98 ASP A N 1
ATOM 740 C CA . ASP A 1 98 ? 12.193 -0.642 -14.764 1.00 59.62 98 ASP A CA 1
ATOM 741 C C . ASP A 1 98 ? 10.698 -0.933 -14.536 1.00 59.62 98 ASP A C 1
ATOM 743 O O . ASP A 1 98 ? 9.873 -0.041 -14.708 1.00 59.62 98 ASP A O 1
ATOM 747 N N . ASN A 1 99 ? 10.347 -2.162 -14.137 1.00 59.56 99 ASN A N 1
ATOM 748 C CA . ASN A 1 99 ? 8.965 -2.588 -13.897 1.00 59.56 99 ASN A CA 1
ATOM 749 C C . ASN A 1 99 ? 8.867 -3.488 -12.642 1.00 59.56 99 ASN A C 1
ATOM 751 O O . ASN A 1 99 ? 8.875 -4.717 -12.775 1.00 59.56 99 ASN A O 1
ATOM 755 N N . PRO A 1 100 ? 8.877 -2.905 -11.427 1.00 59.31 100 PRO A N 1
ATOM 756 C CA . PRO A 1 100 ? 8.719 -3.657 -10.182 1.00 59.31 100 PRO A CA 1
ATOM 757 C C . PRO A 1 100 ? 7.305 -4.252 -10.071 1.00 59.31 100 PRO A C 1
ATOM 759 O O . PRO A 1 100 ? 6.344 -3.653 -10.551 1.00 59.31 100 PRO A O 1
ATOM 762 N N . ARG A 1 101 ? 7.180 -5.438 -9.465 1.00 58.47 101 ARG A N 1
ATOM 763 C CA . ARG A 1 101 ? 5.902 -6.139 -9.259 1.00 58.47 101 ARG A CA 1
ATOM 764 C C . ARG A 1 101 ? 5.800 -6.719 -7.856 1.00 58.47 101 ARG A C 1
ATOM 766 O O . ARG A 1 101 ? 6.859 -7.066 -7.280 1.00 58.47 101 ARG A O 1
#